Protein AF-A0A1I6QDU6-F1 (afdb_monomer_lite)

Secondary structure (DSSP, 8-state):
------------------TT--THHHHHHHHHHHHHHHHHHHHHHTT-HHHHHHHHHHHHHHHHHHHHHHHH----GGGHHHHHHHHHHHHHHHHHHHHTHHHHHHHHHSTT-HHHHHHHHHHHHHHHHHHHHHHHHHHHHHS--

Foldseek 3Di:
DDPPPQPPPPPPDDDDPPPQADCVLVSVLLVVVVVLLVVLLVCVVVVVLVVNLVSLVVLLVVLVVSLVVLVPRRHDPLCVQLSVLSNVLSVLVNCLSPPLVVVLSVVSVVPPDNPVSVVSSVVSSVSNSVSSVSSSVSNVVSHDD

Sequence (145 aa):
MIYLGGLIFATSCQTDKNERNDPTLLIAIISKNEQQISLLEETIKSAQHDSAQILLDKWQDTLHEDIKTIKALALNPLYQESKANIVETLKDYQQLVKNAYPTLLHTHANKKDKDLAQKQVNYTHQQMTQIFNDLANRIEASYPK

Structure (mmCIF, N/CA/C/O backbone):
data_AF-A0A1I6QDU6-F1
#
_entry.id   AF-A0A1I6QDU6-F1
#
loop_
_atom_site.group_PDB
_atom_site.id
_atom_site.type_symbol
_atom_site.label_atom_id
_atom_site.label_alt_id
_atom_site.label_comp_id
_atom_site.label_asym_id
_atom_site.label_entity_id
_atom_site.label_seq_id
_atom_site.pdbx_PDB_ins_code
_atom_site.Cartn_x
_atom_site.Cartn_y
_atom_site.Cartn_z
_atom_site.occupancy
_atom_site.B_iso_or_equiv
_atom_site.auth_seq_id
_atom_site.auth_comp_id
_atom_site.auth_asym_id
_atom_site.auth_atom_id
_atom_site.pdbx_PDB_model_num
ATOM 1 N N . MET A 1 1 ? -0.383 16.902 12.336 1.00 25.80 1 MET A N 1
ATOM 2 C CA . MET A 1 1 ? -0.151 16.844 10.881 1.00 25.80 1 MET A CA 1
ATOM 3 C C . MET A 1 1 ? 1.228 16.259 10.677 1.00 25.80 1 MET A C 1
ATOM 5 O O . MET A 1 1 ? 2.192 16.916 11.046 1.00 25.80 1 MET A O 1
ATOM 9 N N . ILE A 1 2 ? 1.326 15.017 10.211 1.00 27.44 2 ILE A N 1
ATOM 10 C CA . ILE A 1 2 ? 2.606 14.477 9.748 1.00 27.44 2 ILE A CA 1
ATOM 11 C C . ILE A 1 2 ? 2.655 14.828 8.266 1.00 27.44 2 ILE A C 1
ATOM 13 O O . ILE A 1 2 ? 1.761 14.448 7.516 1.00 27.44 2 ILE A O 1
ATOM 17 N N . TYR A 1 3 ? 3.635 15.645 7.884 1.00 28.41 3 TYR A N 1
ATOM 18 C CA . TYR A 1 3 ? 3.996 15.849 6.489 1.00 28.41 3 TYR A CA 1
ATOM 19 C C . TYR A 1 3 ? 4.483 14.487 5.984 1.00 28.41 3 TYR A C 1
ATOM 21 O O . TYR A 1 3 ? 5.598 14.079 6.302 1.00 28.41 3 TYR A O 1
ATOM 29 N N . LEU A 1 4 ? 3.629 13.761 5.260 1.00 38.56 4 LEU A N 1
ATOM 30 C CA . LEU A 1 4 ? 4.084 12.739 4.324 1.00 38.56 4 LEU A CA 1
ATOM 31 C C . LEU A 1 4 ? 4.909 13.515 3.302 1.00 38.56 4 LEU A C 1
ATOM 33 O O . LEU A 1 4 ? 4.356 14.187 2.433 1.00 38.56 4 LEU A O 1
ATOM 37 N N . GLY A 1 5 ? 6.219 13.589 3.546 1.00 36.62 5 GLY A N 1
ATOM 38 C CA . GLY A 1 5 ? 7.161 14.283 2.687 1.00 36.62 5 GLY A CA 1
ATOM 39 C C . GLY A 1 5 ? 7.041 13.660 1.313 1.00 36.62 5 GLY A C 1
ATOM 40 O O . GLY A 1 5 ? 7.513 12.546 1.112 1.00 36.62 5 GLY A O 1
ATOM 41 N N . GLY A 1 6 ? 6.327 14.346 0.418 1.00 39.25 6 GLY A N 1
ATOM 42 C CA . GLY A 1 6 ? 6.125 13.873 -0.938 1.00 39.25 6 GLY A CA 1
ATOM 43 C C . GLY A 1 6 ? 7.486 13.561 -1.532 1.00 39.25 6 GLY A C 1
ATOM 44 O O . GLY A 1 6 ? 8.410 14.367 -1.392 1.00 39.25 6 GLY A O 1
ATOM 45 N N . LEU A 1 7 ? 7.618 12.391 -2.156 1.00 43.72 7 LEU A N 1
ATOM 46 C CA . LEU A 1 7 ? 8.765 12.117 -3.008 1.00 43.72 7 LEU A CA 1
ATOM 47 C C . LEU A 1 7 ? 8.795 13.208 -4.086 1.00 43.72 7 LEU A C 1
ATOM 49 O O . LEU A 1 7 ? 8.078 13.144 -5.085 1.00 43.72 7 LEU A O 1
ATOM 53 N N . ILE A 1 8 ? 9.600 14.248 -3.871 1.00 39.84 8 ILE A N 1
ATOM 54 C CA . ILE A 1 8 ? 9.871 15.254 -4.888 1.00 39.84 8 ILE A CA 1
ATOM 55 C C . ILE A 1 8 ? 10.856 14.604 -5.853 1.00 39.84 8 ILE A C 1
ATOM 57 O O . ILE A 1 8 ? 12.070 14.749 -5.729 1.00 39.84 8 ILE A O 1
ATOM 61 N N . PHE A 1 9 ? 10.329 13.871 -6.832 1.00 41.34 9 PHE A N 1
ATOM 62 C CA . PHE A 1 9 ? 11.087 13.594 -8.040 1.00 41.34 9 PHE A CA 1
ATOM 63 C C . PHE A 1 9 ? 11.290 14.928 -8.746 1.00 41.34 9 PHE A C 1
ATOM 65 O O . PHE A 1 9 ? 10.333 15.542 -9.218 1.00 41.34 9 PHE A O 1
ATOM 72 N N . ALA A 1 10 ? 12.532 15.403 -8.792 1.00 32.66 10 ALA A N 1
ATOM 73 C CA . ALA A 1 10 ? 12.900 16.531 -9.628 1.00 32.66 10 ALA A CA 1
ATOM 74 C C . ALA A 1 10 ? 12.660 16.140 -11.095 1.00 32.66 10 ALA A C 1
ATOM 76 O O . ALA A 1 10 ? 13.521 15.557 -11.749 1.00 32.66 10 ALA A O 1
ATOM 77 N N . THR A 1 11 ? 11.465 16.417 -11.617 1.00 38.12 11 THR A N 1
ATOM 78 C CA . THR A 1 11 ? 11.176 16.279 -13.041 1.00 38.12 11 THR A CA 1
ATOM 79 C C . THR A 1 11 ? 11.904 17.407 -13.757 1.00 38.12 11 THR A C 1
ATOM 81 O O . THR A 1 11 ? 11.424 18.544 -13.793 1.00 38.12 11 THR A O 1
ATOM 84 N N . SER A 1 12 ? 13.081 17.120 -14.315 1.00 33.69 12 SER A N 1
ATOM 85 C CA . SER A 1 12 ? 13.625 17.975 -15.360 1.00 33.69 12 SER A CA 1
ATOM 86 C C . SER A 1 12 ? 12.659 17.905 -16.544 1.00 33.69 12 SER A C 1
ATOM 88 O O . SER A 1 12 ? 12.462 16.876 -17.186 1.00 33.69 12 SER A O 1
ATOM 90 N N . CYS A 1 13 ? 11.970 19.018 -16.774 1.00 36.84 13 CYS A N 1
ATOM 91 C CA . CYS A 1 13 ? 11.109 19.228 -17.926 1.00 36.84 13 CYS A CA 1
ATOM 92 C C . CYS A 1 13 ? 11.963 19.152 -19.199 1.00 36.84 13 CYS A C 1
ATOM 94 O O . CYS A 1 13 ? 12.585 20.141 -19.574 1.00 36.84 13 CYS A O 1
ATOM 96 N N . GLN A 1 14 ? 11.992 18.001 -19.866 1.00 37.16 14 GLN A N 1
ATOM 97 C CA . GLN A 1 14 ? 12.337 17.898 -21.282 1.00 37.16 14 GLN A CA 1
ATOM 98 C C . GLN A 1 14 ? 11.561 16.731 -21.891 1.00 37.16 14 GLN A C 1
ATOM 100 O O . GLN A 1 14 ? 11.911 15.560 -21.775 1.00 37.16 14 GLN A O 1
ATOM 105 N N . THR A 1 15 ? 10.431 17.089 -22.494 1.00 44.12 15 THR A N 1
ATOM 106 C CA . THR A 1 15 ? 9.537 16.200 -23.227 1.00 44.12 15 THR A CA 1
ATOM 107 C C . THR A 1 15 ? 10.182 15.835 -24.561 1.00 44.12 15 THR A C 1
ATOM 109 O O . THR A 1 15 ? 10.008 16.553 -25.544 1.00 44.12 15 THR A O 1
ATOM 112 N N . ASP A 1 16 ? 10.908 14.719 -24.607 1.00 38.72 16 ASP A N 1
ATOM 113 C CA . ASP A 1 16 ? 11.269 14.083 -25.874 1.00 38.72 16 ASP A CA 1
ATOM 114 C C . ASP A 1 16 ? 10.284 12.956 -26.197 1.00 38.72 16 ASP A C 1
ATOM 116 O O . ASP A 1 16 ? 10.049 12.038 -25.408 1.00 38.72 16 ASP A O 1
ATOM 120 N N . LYS A 1 17 ? 9.676 13.054 -27.382 1.00 40.09 17 LYS A N 1
ATOM 121 C CA . LYS A 1 17 ? 8.620 12.179 -27.912 1.00 40.09 17 LYS A CA 1
ATOM 122 C C . LYS A 1 17 ? 9.156 10.806 -28.346 1.00 40.09 17 LYS A C 1
ATOM 124 O O . LYS A 1 17 ? 9.027 10.422 -29.504 1.00 40.09 17 LYS A O 1
ATOM 129 N N . ASN A 1 18 ? 9.740 10.054 -27.416 1.00 41.06 18 ASN A N 1
ATOM 130 C CA . ASN A 1 18 ? 9.970 8.615 -27.559 1.00 41.06 18 ASN A CA 1
ATOM 131 C C . ASN A 1 18 ? 9.144 7.879 -26.492 1.00 41.06 18 ASN A C 1
ATOM 133 O O . ASN A 1 18 ? 9.607 7.607 -25.386 1.00 41.06 18 ASN A O 1
ATOM 137 N N . GLU A 1 19 ? 7.894 7.578 -26.851 1.00 43.84 19 GLU A N 1
ATOM 138 C CA . GLU A 1 19 ? 6.780 7.039 -26.045 1.00 43.84 19 GLU A CA 1
ATOM 139 C C . GLU A 1 19 ? 6.988 5.611 -25.465 1.00 43.84 19 GLU A C 1
ATOM 141 O O . GLU A 1 19 ? 6.060 4.808 -25.400 1.00 43.84 19 GLU A O 1
ATOM 146 N N . ARG A 1 20 ? 8.195 5.253 -25.006 1.00 41.06 20 ARG A N 1
ATOM 147 C CA . ARG A 1 20 ? 8.473 3.979 -24.297 1.00 41.06 20 ARG A CA 1
ATOM 148 C C . ARG A 1 20 ? 9.237 4.114 -22.973 1.00 41.06 20 ARG A C 1
ATOM 150 O O . ARG A 1 20 ? 9.525 3.098 -22.348 1.00 41.06 20 ARG A O 1
ATOM 157 N N . ASN A 1 21 ? 9.560 5.333 -22.536 1.00 51.03 21 ASN A N 1
ATOM 158 C CA . ASN A 1 21 ? 10.558 5.572 -21.484 1.00 51.03 21 ASN A CA 1
ATOM 159 C C . ASN A 1 21 ? 10.105 6.513 -20.352 1.00 51.03 21 ASN A C 1
ATOM 161 O O . ASN A 1 21 ? 10.959 7.003 -19.623 1.00 51.03 21 ASN A O 1
ATOM 165 N N . ASP A 1 22 ? 8.807 6.780 -20.191 1.00 56.59 22 ASP A N 1
ATOM 166 C CA . ASP A 1 22 ? 8.337 7.749 -19.194 1.00 56.59 22 ASP A CA 1
ATOM 167 C C . ASP A 1 22 ? 7.945 7.072 -17.855 1.00 56.59 22 ASP A C 1
ATOM 169 O O . ASP A 1 22 ? 6.935 6.358 -17.803 1.00 56.59 22 ASP A O 1
ATOM 173 N N . PRO A 1 23 ? 8.706 7.275 -16.756 1.00 65.12 23 PRO A N 1
ATOM 174 C CA . PRO A 1 23 ? 8.365 6.758 -15.431 1.00 65.12 23 PRO A CA 1
ATOM 175 C C . PRO A 1 23 ? 7.180 7.492 -14.775 1.00 65.12 23 PRO A C 1
ATOM 177 O O . PRO A 1 23 ? 6.819 7.155 -13.650 1.00 65.12 23 PRO A O 1
ATOM 180 N N . THR A 1 24 ? 6.530 8.452 -15.444 1.00 72.06 24 THR A N 1
ATOM 181 C CA . THR A 1 24 ? 5.373 9.198 -14.912 1.00 72.06 24 THR A CA 1
ATOM 182 C C . THR A 1 24 ? 4.262 8.289 -14.382 1.00 72.06 24 THR A C 1
ATOM 184 O O . THR A 1 24 ? 3.646 8.603 -13.365 1.00 72.06 24 THR A O 1
ATOM 187 N N . LEU A 1 25 ? 4.033 7.119 -14.991 1.00 73.31 25 LEU A N 1
ATOM 188 C CA . LEU A 1 25 ? 3.044 6.164 -14.478 1.00 73.31 25 LEU A CA 1
ATOM 189 C C . LEU A 1 25 ? 3.464 5.526 -13.143 1.00 73.31 25 LEU A C 1
ATOM 191 O O . LEU A 1 25 ? 2.612 5.284 -12.292 1.00 73.31 25 LEU A O 1
ATOM 195 N N . LEU A 1 26 ? 4.762 5.279 -12.938 1.00 72.69 26 LEU A N 1
ATOM 196 C CA . LEU A 1 26 ? 5.282 4.800 -11.655 1.00 72.69 26 LEU A CA 1
ATOM 197 C C . LEU A 1 26 ? 5.038 5.846 -10.559 1.00 72.69 26 LEU A C 1
ATOM 199 O O . LEU A 1 26 ? 4.522 5.508 -9.498 1.00 72.69 26 LEU A O 1
ATOM 203 N N . ILE A 1 27 ? 5.325 7.116 -10.858 1.00 74.25 27 ILE A N 1
ATOM 204 C CA . ILE A 1 27 ? 5.098 8.246 -9.945 1.00 74.25 27 ILE A CA 1
ATOM 205 C C . ILE A 1 27 ? 3.605 8.386 -9.626 1.00 74.25 27 ILE A C 1
ATOM 207 O O . ILE A 1 27 ? 3.225 8.455 -8.460 1.00 74.25 27 ILE A O 1
ATOM 211 N N . ALA A 1 28 ? 2.744 8.350 -10.646 1.00 78.75 28 ALA A N 1
ATOM 212 C CA . ALA A 1 28 ? 1.300 8.475 -10.472 1.00 78.75 28 ALA A CA 1
ATOM 213 C C . ALA A 1 28 ? 0.717 7.372 -9.573 1.00 78.75 28 ALA A C 1
ATOM 215 O O . ALA A 1 28 ? -0.147 7.650 -8.741 1.00 78.75 28 ALA A O 1
ATOM 216 N N . ILE A 1 29 ? 1.197 6.131 -9.709 1.00 78.94 29 ILE A N 1
ATOM 217 C CA . ILE A 1 29 ? 0.746 5.013 -8.873 1.00 78.94 29 ILE A CA 1
ATOM 218 C C . ILE A 1 29 ? 1.194 5.194 -7.419 1.00 78.94 29 ILE A C 1
ATOM 220 O O . ILE A 1 29 ? 0.395 4.955 -6.513 1.00 78.94 29 ILE A O 1
ATOM 224 N N . ILE A 1 30 ? 2.422 5.660 -7.175 1.00 75.88 30 ILE A N 1
ATOM 225 C CA . ILE A 1 30 ? 2.901 5.950 -5.814 1.00 75.88 30 ILE A CA 1
ATOM 226 C C . ILE A 1 30 ? 2.047 7.052 -5.178 1.00 75.88 30 ILE A C 1
ATOM 228 O O . ILE A 1 30 ? 1.453 6.825 -4.126 1.00 75.88 30 ILE A O 1
ATOM 232 N N . SER A 1 31 ? 1.886 8.196 -5.853 1.00 77.75 31 SER A N 1
ATOM 233 C CA . SER A 1 31 ? 1.101 9.324 -5.331 1.00 77.75 31 SER A CA 1
ATOM 234 C C . SER A 1 31 ? -0.363 8.957 -5.075 1.00 77.75 31 SER A C 1
ATOM 236 O O . SER A 1 31 ? -0.958 9.387 -4.089 1.00 77.75 31 SER A O 1
ATOM 238 N N . LYS A 1 32 ? -0.962 8.122 -5.930 1.00 83.56 32 LYS A N 1
ATOM 239 C CA . LYS A 1 32 ? -2.313 7.589 -5.711 1.00 83.56 32 LYS A CA 1
ATOM 240 C C . LYS A 1 32 ? -2.383 6.746 -4.434 1.00 83.56 32 LYS A C 1
ATOM 242 O O . LYS A 1 32 ? -3.338 6.885 -3.675 1.00 83.56 32 LYS A O 1
ATOM 247 N N . ASN A 1 33 ? -1.395 5.888 -4.181 1.00 79.75 33 ASN A N 1
ATOM 248 C CA . ASN A 1 33 ? -1.367 5.051 -2.980 1.00 79.75 33 ASN A CA 1
ATOM 249 C C . ASN A 1 33 ? -1.101 5.875 -1.703 1.00 79.75 33 ASN A C 1
ATOM 251 O O . ASN A 1 33 ? -1.743 5.623 -0.686 1.00 79.75 33 ASN A O 1
ATOM 255 N N . GLU A 1 34 ? -0.278 6.927 -1.764 1.00 76.88 34 GLU A N 1
ATOM 256 C CA . GLU A 1 34 ? -0.119 7.906 -0.670 1.00 76.88 34 GLU A CA 1
ATOM 257 C C . GLU A 1 34 ? -1.446 8.598 -0.297 1.00 76.88 34 GLU A C 1
ATOM 259 O O . GLU A 1 34 ? -1.770 8.779 0.883 1.00 76.88 34 GLU A O 1
ATOM 264 N N . GLN A 1 35 ? -2.250 8.962 -1.301 1.00 81.56 35 GLN A N 1
ATOM 265 C CA . GLN A 1 35 ? -3.568 9.562 -1.079 1.00 81.56 35 GLN A CA 1
ATOM 266 C C . GLN A 1 35 ? -4.540 8.580 -0.415 1.00 81.56 35 GLN A C 1
ATOM 268 O O . GLN A 1 35 ? -5.273 8.976 0.492 1.00 81.56 35 GLN A O 1
ATOM 273 N N . GLN A 1 36 ? -4.533 7.303 -0.821 1.00 81.62 36 GLN A N 1
ATOM 274 C CA . GLN A 1 36 ? -5.367 6.267 -0.194 1.00 81.62 36 GLN A CA 1
ATOM 275 C C . GLN A 1 36 ? -5.013 6.076 1.285 1.00 81.62 36 GLN A C 1
ATOM 277 O O . GLN A 1 36 ? -5.913 6.003 2.121 1.00 81.62 36 GLN A O 1
ATOM 282 N N . ILE A 1 37 ? -3.718 6.078 1.621 1.00 76.25 37 ILE A N 1
ATOM 283 C CA . ILE A 1 37 ? -3.239 6.018 3.010 1.00 76.25 37 ILE A CA 1
ATOM 284 C C . ILE A 1 37 ? -3.807 7.184 3.822 1.00 76.25 37 ILE A C 1
ATOM 286 O O . ILE A 1 37 ? -4.419 6.973 4.870 1.00 76.25 37 ILE A O 1
ATOM 290 N N . SER A 1 38 ? -3.665 8.405 3.304 1.00 76.19 38 SER A N 1
ATOM 291 C CA . SER A 1 38 ? -4.132 9.620 3.980 1.00 76.19 38 SER A CA 1
ATOM 292 C C . SER A 1 38 ? -5.647 9.598 4.218 1.00 76.19 38 SER A C 1
ATOM 294 O O . SER A 1 38 ? -6.113 9.863 5.326 1.00 76.19 38 SER A O 1
ATOM 296 N N . LEU A 1 39 ? -6.424 9.210 3.203 1.00 81.12 39 LEU A N 1
ATOM 297 C CA . LEU A 1 39 ? -7.883 9.134 3.294 1.00 81.12 39 LEU A CA 1
ATOM 298 C C . LEU A 1 39 ? -8.345 8.070 4.301 1.00 81.12 39 LEU A C 1
ATOM 300 O O . LEU A 1 39 ? -9.268 8.296 5.091 1.00 81.12 39 LEU A O 1
ATOM 304 N N . LEU A 1 40 ? -7.701 6.903 4.293 1.00 76.88 40 LEU A N 1
ATOM 305 C CA . LEU A 1 40 ? -8.007 5.821 5.220 1.00 76.88 40 LEU A CA 1
ATOM 306 C C . LEU A 1 40 ? -7.701 6.225 6.668 1.00 76.88 40 LEU A C 1
ATOM 308 O O . LEU A 1 40 ? -8.498 5.955 7.569 1.00 76.88 40 LEU A O 1
ATOM 312 N N . GLU A 1 41 ? -6.590 6.926 6.898 1.00 74.50 41 GLU A N 1
ATOM 313 C CA . GLU A 1 41 ? -6.255 7.478 8.209 1.00 74.50 41 GLU A CA 1
ATOM 314 C C . GLU A 1 41 ? -7.296 8.466 8.721 1.00 74.50 41 GLU A C 1
ATOM 316 O O . GLU A 1 41 ? -7.704 8.380 9.881 1.00 74.50 41 GLU A O 1
ATOM 321 N N . GLU A 1 42 ? -7.713 9.416 7.884 1.00 78.44 42 GLU A N 1
ATOM 322 C CA . GLU A 1 42 ? -8.740 10.392 8.248 1.00 78.44 42 GLU A CA 1
ATOM 323 C C . GLU A 1 42 ? -10.063 9.701 8.588 1.00 78.44 42 GLU A C 1
ATOM 325 O O . GLU A 1 42 ? -10.707 10.035 9.587 1.00 78.44 42 GLU A O 1
ATOM 330 N N . THR A 1 43 ? -10.431 8.680 7.813 1.00 76.00 43 THR A N 1
ATOM 331 C CA . THR A 1 43 ? -11.680 7.933 7.997 1.00 76.00 43 THR A CA 1
ATOM 332 C C . THR A 1 43 ? -11.677 7.139 9.308 1.00 76.00 43 THR A C 1
ATOM 334 O O . THR A 1 43 ? -12.658 7.165 10.058 1.00 76.00 43 THR A O 1
ATOM 337 N N . ILE A 1 44 ? -10.552 6.493 9.640 1.00 71.62 44 ILE A N 1
ATOM 338 C CA . ILE A 1 44 ? -10.369 5.766 10.905 1.00 71.62 44 ILE A CA 1
ATOM 339 C C . ILE A 1 44 ? -10.369 6.726 12.096 1.00 71.62 44 ILE A C 1
ATOM 341 O O . ILE A 1 44 ? -11.073 6.475 13.076 1.00 71.62 44 ILE A O 1
ATOM 345 N N . LYS A 1 45 ? -9.638 7.848 12.010 1.00 71.38 45 LYS A N 1
ATOM 346 C CA . LYS A 1 45 ? -9.629 8.900 13.048 1.00 71.38 45 LYS A CA 1
ATOM 347 C C . LYS A 1 45 ? -11.029 9.473 13.285 1.00 71.38 45 LYS A C 1
ATOM 349 O O . LYS A 1 45 ? -11.382 9.774 14.421 1.00 71.38 45 LYS A O 1
ATOM 354 N N . SER A 1 46 ? -11.839 9.565 12.233 1.00 74.94 46 SER A N 1
ATOM 355 C CA . SER A 1 46 ? -13.226 10.042 12.297 1.00 74.94 46 SER A CA 1
ATOM 356 C C . SER A 1 46 ? -14.228 8.985 12.786 1.00 74.94 46 SER A C 1
ATOM 358 O O . SER A 1 46 ? -15.427 9.254 12.799 1.00 74.94 46 SER A O 1
ATOM 360 N N . ALA A 1 47 ? -13.764 7.791 13.179 1.00 69.19 47 ALA A N 1
ATOM 361 C CA . ALA A 1 47 ? -14.587 6.665 13.632 1.00 69.19 47 ALA A CA 1
ATOM 362 C C . ALA A 1 47 ? -15.678 6.220 12.632 1.00 69.19 47 ALA A C 1
ATOM 364 O O . ALA A 1 47 ? -16.704 5.660 13.022 1.00 69.19 47 ALA A O 1
ATOM 365 N N . GLN A 1 48 ? -15.463 6.442 11.331 1.00 75.81 48 GLN A N 1
ATOM 366 C CA . GLN A 1 48 ? -16.384 6.023 10.272 1.00 75.81 48 GLN A CA 1
ATOM 367 C C . GLN A 1 48 ? -16.036 4.607 9.798 1.00 75.81 48 GLN A C 1
ATOM 369 O O . GLN A 1 48 ? -15.500 4.413 8.710 1.00 75.81 48 GLN A O 1
ATOM 374 N N . HIS A 1 49 ? -16.290 3.607 10.642 1.00 71.88 49 HIS A N 1
ATOM 375 C CA . HIS A 1 49 ? -15.794 2.242 10.425 1.00 71.88 49 HIS A CA 1
ATOM 376 C C . HIS A 1 49 ? -16.313 1.586 9.137 1.00 71.88 49 HIS A C 1
ATOM 378 O O . HIS A 1 49 ? -15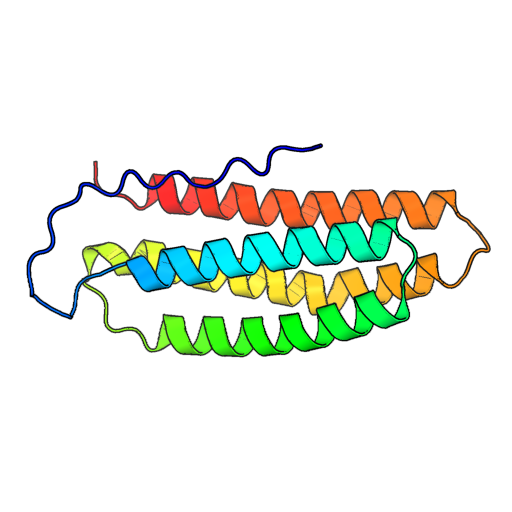.520 0.994 8.410 1.00 71.88 49 HIS A O 1
ATOM 384 N N . ASP A 1 50 ? -17.595 1.758 8.807 1.00 76.12 50 ASP A N 1
ATOM 385 C CA . ASP A 1 50 ? -18.173 1.216 7.569 1.00 76.12 50 ASP A CA 1
ATOM 386 C C . ASP A 1 50 ? -17.551 1.874 6.328 1.00 76.12 50 ASP A C 1
ATOM 388 O O . ASP A 1 50 ? -17.188 1.198 5.366 1.00 76.12 50 ASP A O 1
ATOM 392 N N . SER A 1 51 ? -17.340 3.194 6.376 1.00 81.94 51 SER A N 1
ATOM 393 C CA . SER A 1 51 ? -16.637 3.929 5.320 1.00 81.94 51 SER A CA 1
ATOM 394 C C . SER A 1 51 ? -15.191 3.452 5.174 1.00 81.94 51 SER A C 1
ATOM 396 O O . SER A 1 51 ? -14.712 3.281 4.056 1.00 81.94 51 SER A O 1
ATOM 398 N N . ALA A 1 52 ? -14.498 3.199 6.288 1.00 78.06 52 ALA A N 1
ATOM 399 C CA . ALA A 1 52 ? -13.126 2.703 6.275 1.00 78.06 52 ALA A CA 1
ATOM 400 C C . ALA A 1 52 ? -13.036 1.292 5.676 1.00 78.06 52 ALA A C 1
ATOM 402 O O . ALA A 1 52 ? -12.117 1.030 4.906 1.00 78.06 52 ALA A O 1
ATOM 403 N N . GLN A 1 53 ? -14.001 0.411 5.965 1.00 79.19 53 GLN A N 1
ATOM 404 C CA . GLN A 1 53 ? -14.060 -0.920 5.356 1.00 79.19 53 GLN A CA 1
ATOM 405 C C . GLN A 1 53 ? -14.258 -0.833 3.838 1.00 79.19 53 GLN A C 1
ATOM 407 O O . GLN A 1 53 ? -13.517 -1.457 3.086 1.00 79.19 53 GLN A O 1
ATOM 412 N N . ILE A 1 54 ? -15.185 0.013 3.373 1.00 85.56 54 ILE A N 1
ATOM 413 C CA . ILE A 1 54 ? -15.414 0.228 1.935 1.00 85.56 54 ILE A CA 1
ATOM 414 C C . ILE A 1 54 ? -14.152 0.766 1.244 1.00 85.56 54 ILE A C 1
ATOM 416 O O . ILE A 1 54 ? -13.857 0.390 0.108 1.00 85.56 54 ILE A O 1
ATOM 420 N N . LEU A 1 55 ? -13.413 1.664 1.901 1.00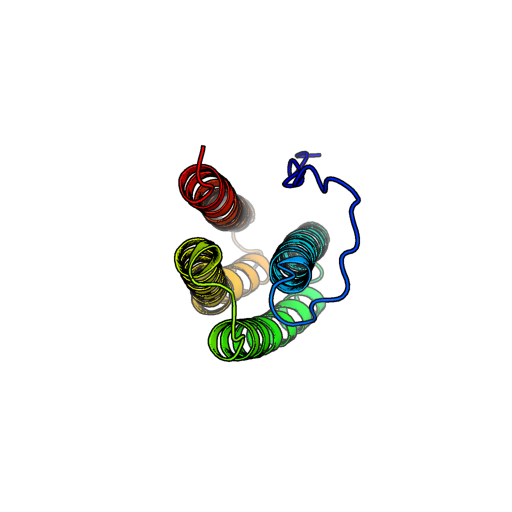 84.75 55 LEU A N 1
ATOM 421 C CA . LEU A 1 55 ? -12.156 2.192 1.373 1.00 84.75 55 LEU A CA 1
ATOM 422 C C . LEU A 1 55 ? -11.067 1.120 1.303 1.00 84.75 55 LEU A C 1
ATOM 424 O O . LEU A 1 55 ? -10.367 1.055 0.298 1.00 84.75 55 LEU A O 1
ATOM 428 N N . LEU A 1 56 ? -10.950 0.264 2.321 1.00 83.88 56 LEU A N 1
ATOM 429 C CA . LEU A 1 56 ? -9.999 -0.849 2.323 1.00 83.88 56 LEU A CA 1
ATOM 430 C C . LEU A 1 56 ? -10.263 -1.831 1.191 1.00 83.88 56 LEU A C 1
ATOM 432 O O . LEU A 1 56 ? -9.328 -2.180 0.477 1.00 83.88 56 LEU A O 1
ATOM 436 N N . ASP A 1 57 ? -11.519 -2.233 1.002 1.00 85.50 57 ASP A N 1
ATOM 437 C CA . ASP A 1 57 ? -11.888 -3.190 -0.042 1.00 85.50 57 ASP A CA 1
ATOM 438 C C . ASP A 1 57 ? -11.545 -2.620 -1.430 1.00 85.50 57 ASP A C 1
ATOM 440 O O . ASP A 1 57 ? -10.850 -3.255 -2.226 1.00 85.50 57 ASP A O 1
ATOM 444 N N . LYS A 1 58 ? -11.917 -1.356 -1.681 1.00 87.56 58 LYS A N 1
ATOM 445 C CA . LYS A 1 58 ? -11.569 -0.648 -2.925 1.00 87.56 58 LYS A CA 1
ATOM 446 C C . LYS A 1 58 ? -10.065 -0.493 -3.115 1.00 87.56 58 LYS A C 1
ATOM 448 O O . LYS A 1 58 ? -9.566 -0.592 -4.239 1.00 87.56 58 LYS A O 1
ATOM 453 N N . TRP A 1 59 ? -9.337 -0.206 -2.040 1.00 87.88 59 TRP A N 1
ATOM 454 C CA . TRP A 1 59 ? -7.893 -0.047 -2.108 1.00 87.88 59 TRP A CA 1
ATOM 455 C C . TRP A 1 59 ? -7.200 -1.387 -2.367 1.00 87.88 59 TRP A C 1
ATOM 457 O O . TRP A 1 59 ? -6.268 -1.441 -3.162 1.00 87.88 59 TRP A O 1
ATOM 467 N N . GLN A 1 60 ? -7.694 -2.488 -1.801 1.00 87.62 60 GLN A N 1
ATOM 468 C CA . GLN A 1 60 ? -7.180 -3.828 -2.073 1.00 87.62 60 GLN A CA 1
ATOM 469 C C . GLN A 1 60 ? -7.335 -4.222 -3.549 1.00 87.62 60 GLN A C 1
ATOM 471 O O . GLN A 1 60 ? -6.397 -4.767 -4.140 1.00 87.62 60 GLN A O 1
ATOM 476 N N . ASP A 1 61 ? -8.485 -3.926 -4.155 1.00 88.75 61 ASP A N 1
ATOM 477 C CA . ASP A 1 61 ? -8.710 -4.146 -5.589 1.00 88.75 61 ASP A CA 1
ATOM 478 C C . ASP A 1 61 ? -7.772 -3.275 -6.431 1.00 88.75 61 ASP A C 1
ATOM 480 O O . ASP A 1 61 ? -7.097 -3.757 -7.345 1.00 88.75 61 ASP A O 1
ATOM 484 N N . THR A 1 62 ? -7.638 -2.007 -6.043 1.00 88.75 62 THR A N 1
ATOM 485 C CA . THR A 1 62 ? -6.727 -1.054 -6.678 1.00 88.75 62 THR A CA 1
ATOM 486 C C . THR A 1 62 ? -5.269 -1.522 -6.631 1.00 88.75 62 THR A C 1
ATOM 488 O O . THR A 1 62 ? -4.575 -1.455 -7.641 1.00 88.75 62 THR A O 1
ATOM 491 N N . LEU A 1 63 ? -4.799 -2.039 -5.493 1.00 89.69 63 LEU A N 1
ATOM 492 C CA . LEU A 1 63 ? -3.435 -2.553 -5.334 1.00 89.69 63 LEU A CA 1
ATOM 493 C C . LEU A 1 63 ? -3.167 -3.730 -6.277 1.00 89.69 63 LEU A C 1
ATOM 495 O O . LEU A 1 63 ? -2.110 -3.793 -6.907 1.00 89.69 63 LEU A O 1
ATOM 499 N N . HIS A 1 64 ? -4.128 -4.647 -6.424 1.00 90.00 64 HIS A N 1
ATOM 500 C CA . HIS A 1 64 ? -4.014 -5.741 -7.387 1.00 90.00 64 HIS A CA 1
ATOM 501 C C . HIS A 1 64 ? -3.873 -5.235 -8.829 1.00 90.00 64 HIS A C 1
ATOM 503 O O . HIS A 1 64 ? -3.023 -5.734 -9.579 1.00 90.00 64 HIS A O 1
ATOM 509 N N . GLU A 1 65 ? -4.690 -4.259 -9.223 1.00 90.56 65 GLU A N 1
ATOM 510 C CA . GLU A 1 65 ? -4.658 -3.671 -10.563 1.00 90.56 65 GLU A CA 1
ATOM 511 C C . GLU A 1 65 ? -3.373 -2.877 -10.821 1.00 90.56 65 GLU A C 1
ATOM 513 O O . GLU A 1 65 ? -2.748 -3.054 -11.871 1.00 90.56 65 GLU A O 1
ATOM 518 N N . ASP A 1 66 ? -2.933 -2.067 -9.859 1.00 87.69 66 ASP A N 1
ATOM 519 C CA . ASP A 1 66 ? -1.708 -1.270 -9.941 1.00 87.69 66 ASP A CA 1
ATOM 520 C C . ASP A 1 66 ? -0.476 -2.194 -10.074 1.00 87.69 66 ASP A C 1
ATOM 522 O O . ASP A 1 66 ? 0.357 -2.001 -10.966 1.00 87.69 66 ASP A O 1
ATOM 526 N N . ILE A 1 67 ? -0.395 -3.278 -9.284 1.00 90.81 67 ILE A N 1
ATOM 527 C CA . ILE A 1 67 ? 0.672 -4.294 -9.396 1.00 90.81 67 ILE A CA 1
ATOM 528 C C . ILE A 1 67 ? 0.674 -4.940 -10.784 1.00 90.81 67 ILE A C 1
ATOM 530 O O . ILE A 1 67 ? 1.737 -5.117 -11.390 1.00 90.81 67 ILE A O 1
ATOM 534 N N . LYS A 1 68 ? -0.500 -5.341 -11.288 1.00 90.56 68 LYS A N 1
ATOM 535 C CA . LYS A 1 68 ? -0.629 -5.964 -12.613 1.00 90.56 68 LYS A CA 1
ATOM 536 C C . LYS A 1 68 ? -0.182 -4.999 -13.708 1.00 90.56 68 LYS A C 1
ATOM 538 O O . LYS A 1 68 ? 0.583 -5.397 -14.587 1.00 90.56 68 LYS A O 1
ATOM 543 N N . THR A 1 69 ? -0.626 -3.749 -13.619 1.00 88.12 69 THR A N 1
ATOM 544 C CA . THR A 1 69 ? -0.288 -2.676 -14.553 1.00 88.12 69 THR A CA 1
ATOM 545 C C . THR A 1 69 ? 1.217 -2.469 -14.585 1.00 88.12 69 THR A C 1
ATOM 547 O O . THR A 1 69 ? 1.820 -2.624 -15.643 1.00 88.12 69 THR A O 1
ATOM 550 N N . ILE A 1 70 ? 1.855 -2.250 -13.430 1.00 85.94 70 ILE A N 1
ATOM 551 C CA . ILE A 1 70 ? 3.302 -2.018 -13.359 1.00 85.94 70 ILE A CA 1
ATOM 552 C C . ILE A 1 70 ? 4.085 -3.208 -13.901 1.00 85.94 70 ILE A C 1
ATOM 554 O O . ILE A 1 70 ? 5.006 -3.026 -14.697 1.00 85.94 70 ILE A O 1
ATOM 558 N N . LYS A 1 71 ? 3.712 -4.441 -13.536 1.00 87.50 71 LYS A N 1
ATOM 559 C CA . LYS A 1 71 ? 4.367 -5.647 -14.065 1.00 87.50 71 LYS A CA 1
ATOM 560 C C . LYS A 1 71 ? 4.310 -5.717 -15.591 1.00 87.50 71 LYS A C 1
ATOM 562 O O . LYS A 1 71 ? 5.314 -6.098 -16.194 1.00 87.50 71 LYS A O 1
ATOM 567 N N . ALA A 1 72 ? 3.195 -5.313 -16.197 1.00 87.81 72 ALA A N 1
ATOM 568 C CA . ALA A 1 72 ? 3.013 -5.293 -17.646 1.00 87.81 72 ALA A CA 1
ATOM 569 C C . ALA A 1 72 ? 3.741 -4.133 -18.352 1.00 87.81 72 ALA A C 1
ATOM 571 O O . ALA A 1 72 ? 3.914 -4.191 -19.568 1.00 87.81 72 ALA A O 1
ATOM 572 N N . LEU A 1 73 ? 4.202 -3.106 -17.624 1.00 84.25 73 LEU A N 1
ATOM 573 C CA . LEU A 1 73 ? 4.912 -1.981 -18.235 1.00 84.25 73 LEU A CA 1
ATOM 574 C C . LEU A 1 73 ? 6.243 -2.420 -18.836 1.00 84.25 73 LEU A C 1
ATOM 576 O O . LEU A 1 73 ? 7.137 -2.907 -18.136 1.00 84.25 73 LEU A O 1
ATOM 580 N N . ALA A 1 74 ? 6.384 -2.192 -20.137 1.00 82.69 74 ALA A N 1
ATOM 581 C CA . ALA A 1 74 ? 7.661 -2.241 -20.821 1.00 82.69 74 ALA A CA 1
ATOM 582 C C . ALA A 1 74 ? 8.392 -0.920 -20.558 1.00 82.69 74 ALA A C 1
ATOM 584 O O . ALA A 1 74 ? 8.037 0.107 -21.127 1.00 82.69 74 ALA A O 1
ATOM 585 N N . LEU A 1 75 ? 9.384 -0.959 -19.669 1.00 75.75 75 LEU A N 1
ATOM 586 C CA . LEU A 1 75 ? 10.230 0.184 -19.335 1.00 75.75 75 LEU A CA 1
ATOM 587 C C . LEU A 1 75 ? 11.648 -0.035 -19.850 1.00 75.75 75 LEU A C 1
ATOM 589 O O . LEU A 1 75 ? 12.104 -1.176 -19.984 1.00 75.75 75 LEU A O 1
ATOM 593 N N . ASN A 1 76 ? 12.362 1.070 -20.060 1.00 78.56 76 ASN A N 1
ATOM 594 C CA . ASN A 1 76 ? 13.807 1.063 -20.245 1.00 78.56 76 ASN A CA 1
ATOM 595 C C . ASN A 1 76 ? 14.490 0.191 -19.163 1.00 78.56 76 ASN A C 1
ATOM 597 O O . ASN A 1 76 ? 14.085 0.271 -17.998 1.00 78.56 76 ASN A O 1
ATOM 601 N N . PRO A 1 77 ? 15.517 -0.614 -19.503 1.00 81.75 77 PRO A N 1
ATOM 602 C CA . PRO A 1 77 ? 16.305 -1.372 -18.529 1.00 81.75 77 PRO A CA 1
ATOM 603 C C . PRO A 1 77 ? 16.761 -0.563 -17.306 1.00 81.75 77 PRO A C 1
ATOM 605 O O . PRO A 1 77 ? 16.776 -1.103 -16.204 1.00 81.75 77 PRO A O 1
ATOM 608 N N . LEU A 1 78 ? 17.044 0.732 -17.484 1.00 77.38 78 LEU A N 1
ATOM 609 C CA . LEU A 1 78 ? 17.446 1.649 -16.412 1.00 77.38 78 LEU A CA 1
ATOM 610 C C . LEU A 1 78 ? 16.401 1.805 -15.291 1.00 77.38 78 LEU A C 1
ATOM 612 O O . LEU A 1 78 ? 16.768 2.161 -14.181 1.00 77.38 78 LEU A O 1
ATOM 616 N N . TYR A 1 79 ? 15.120 1.521 -15.551 1.00 76.56 79 TYR A N 1
ATOM 617 C CA . TYR A 1 79 ? 14.033 1.657 -14.570 1.00 76.56 79 TYR A CA 1
ATOM 618 C C . TYR A 1 79 ? 13.504 0.313 -14.049 1.00 76.56 79 TYR A C 1
ATOM 620 O O . TYR A 1 79 ? 12.493 0.276 -13.344 1.00 76.56 79 TYR A O 1
ATOM 628 N N . GLN A 1 80 ? 14.134 -0.813 -14.404 1.00 83.12 80 GLN A N 1
ATOM 629 C CA . GLN A 1 80 ? 13.648 -2.140 -14.000 1.00 83.12 80 GLN A CA 1
ATOM 630 C C . GLN A 1 80 ? 13.762 -2.365 -12.490 1.00 83.12 80 GLN A C 1
ATOM 632 O O . GLN A 1 80 ? 12.879 -2.988 -11.901 1.00 83.12 80 GLN A O 1
ATOM 637 N N . GLU A 1 81 ? 14.800 -1.818 -11.857 1.00 83.50 81 GLU A N 1
ATOM 638 C CA . GLU A 1 81 ? 14.973 -1.890 -10.406 1.00 83.50 81 GLU A CA 1
ATOM 639 C C . GLU A 1 81 ? 13.915 -1.057 -9.676 1.00 83.50 81 GLU A C 1
ATOM 641 O O . GLU A 1 81 ? 13.199 -1.587 -8.827 1.00 83.50 81 GLU A O 1
ATOM 646 N N . SER A 1 82 ? 13.709 0.203 -10.075 1.00 80.44 82 SER A N 1
ATOM 647 C CA . SER A 1 82 ? 12.648 1.044 -9.506 1.00 80.44 82 SER A CA 1
ATOM 648 C C . SER A 1 82 ? 11.266 0.406 -9.690 1.00 80.44 82 SER A C 1
ATOM 650 O O . SER A 1 82 ? 10.463 0.376 -8.761 1.00 80.44 82 SER A O 1
ATOM 652 N N . LYS A 1 83 ? 11.001 -0.197 -10.857 1.00 84.69 83 LYS A N 1
ATOM 653 C CA . LYS A 1 83 ? 9.783 -0.979 -11.112 1.00 84.69 83 LYS A CA 1
ATOM 654 C C . LYS A 1 83 ? 9.631 -2.149 -10.136 1.00 84.69 83 LYS A C 1
ATOM 656 O O . LYS A 1 83 ? 8.533 -2.364 -9.623 1.00 84.69 83 LYS A O 1
ATOM 661 N N . ALA A 1 84 ? 10.692 -2.920 -9.901 1.00 87.81 84 ALA A N 1
ATOM 662 C CA . ALA A 1 84 ? 10.664 -4.045 -8.969 1.00 87.81 84 ALA A CA 1
ATOM 663 C C . ALA A 1 84 ? 10.394 -3.577 -7.531 1.00 87.81 84 ALA A C 1
ATOM 665 O O . ALA A 1 84 ? 9.515 -4.137 -6.876 1.00 87.81 84 ALA A O 1
ATOM 666 N N . ASN A 1 85 ? 11.067 -2.507 -7.100 1.00 85.25 85 ASN A N 1
ATOM 667 C CA . ASN A 1 85 ? 10.899 -1.908 -5.777 1.00 85.25 85 ASN A CA 1
ATOM 668 C C . ASN A 1 85 ? 9.462 -1.422 -5.552 1.00 85.25 85 ASN A C 1
ATOM 670 O O . ASN A 1 85 ? 8.859 -1.749 -4.535 1.00 85.25 85 ASN A O 1
ATOM 674 N N . ILE A 1 86 ? 8.861 -0.738 -6.530 1.00 84.62 86 ILE A N 1
ATOM 675 C CA . ILE A 1 86 ? 7.460 -0.297 -6.432 1.00 84.62 86 ILE A CA 1
ATOM 676 C C . ILE A 1 86 ? 6.515 -1.499 -6.349 1.00 84.62 86 ILE A C 1
ATOM 678 O O . ILE A 1 86 ? 5.597 -1.508 -5.534 1.00 84.62 86 ILE A O 1
ATOM 682 N N . VAL A 1 87 ? 6.732 -2.544 -7.156 1.00 90.25 87 VAL A N 1
ATOM 683 C CA . VAL A 1 87 ? 5.914 -3.767 -7.086 1.00 90.25 87 VAL A CA 1
ATOM 684 C C . VAL A 1 87 ? 6.020 -4.442 -5.718 1.00 90.25 87 VAL A C 1
ATOM 686 O O . VAL A 1 87 ? 5.029 -5.004 -5.255 1.00 90.25 87 VAL A O 1
ATOM 689 N N . GLU A 1 88 ? 7.193 -4.435 -5.090 1.00 90.25 88 GLU A N 1
ATOM 690 C CA . GLU A 1 88 ? 7.380 -4.960 -3.736 1.00 90.25 88 GLU A CA 1
ATOM 691 C C . GLU A 1 88 ? 6.600 -4.130 -2.714 1.00 90.25 88 GLU A C 1
ATOM 693 O O . GLU A 1 88 ? 5.758 -4.683 -2.013 1.00 90.25 88 GLU A O 1
ATOM 698 N N . THR A 1 89 ? 6.740 -2.806 -2.737 1.00 85.50 89 THR A N 1
ATOM 699 C CA . THR A 1 89 ? 6.000 -1.911 -1.836 1.00 85.50 89 THR A CA 1
ATOM 700 C C . THR A 1 89 ? 4.487 -2.055 -1.973 1.00 85.50 89 THR A C 1
ATOM 702 O O . THR A 1 89 ? 3.778 -2.129 -0.971 1.00 85.50 89 THR A O 1
ATOM 705 N N . LEU A 1 90 ? 3.961 -2.160 -3.198 1.00 88.12 90 LEU A N 1
ATOM 706 C CA . LEU A 1 90 ? 2.526 -2.378 -3.393 1.00 88.12 90 LEU A CA 1
ATOM 707 C C . LEU A 1 90 ? 2.060 -3.722 -2.813 1.00 88.12 90 LEU A C 1
ATOM 709 O O . LEU A 1 90 ? 0.938 -3.815 -2.318 1.00 88.12 90 LEU A O 1
ATOM 713 N N . LYS A 1 91 ? 2.903 -4.765 -2.832 1.00 90.56 91 LYS A N 1
ATOM 714 C CA . LYS A 1 91 ? 2.587 -6.036 -2.160 1.00 90.56 91 LYS A CA 1
ATOM 715 C C . LYS A 1 91 ? 2.615 -5.893 -0.643 1.00 90.56 91 LYS A C 1
ATOM 717 O O . LYS A 1 91 ? 1.777 -6.505 0.016 1.00 90.56 91 LYS A O 1
ATOM 722 N N . ASP A 1 92 ? 3.530 -5.104 -0.095 1.00 88.06 92 ASP A N 1
ATOM 723 C CA . ASP A 1 92 ? 3.592 -4.857 1.347 1.00 88.06 92 ASP A CA 1
ATOM 724 C C . ASP A 1 92 ? 2.344 -4.095 1.818 1.00 88.06 92 ASP A C 1
ATOM 726 O O . ASP A 1 92 ? 1.696 -4.502 2.787 1.00 88.06 92 ASP A O 1
ATOM 730 N N . TYR A 1 93 ? 1.909 -3.077 1.062 1.00 84.19 93 TYR A N 1
ATOM 731 C CA . TYR A 1 93 ? 0.609 -2.433 1.281 1.00 84.19 93 TYR A CA 1
ATOM 732 C C . TYR A 1 93 ? -0.537 -3.435 1.205 1.00 84.19 93 TYR A C 1
ATOM 734 O O . TYR A 1 93 ? -1.397 -3.461 2.085 1.00 84.19 93 TYR A O 1
ATOM 742 N N . GLN A 1 94 ? -0.526 -4.314 0.204 1.00 87.94 94 GLN A N 1
ATOM 743 C CA . GLN A 1 94 ? -1.554 -5.334 0.051 1.00 87.94 94 GLN A CA 1
ATOM 744 C C . GLN A 1 94 ? -1.620 -6.278 1.262 1.00 87.94 94 GLN A C 1
ATOM 746 O O . GLN A 1 94 ? -2.713 -6.647 1.696 1.00 87.94 94 GLN A O 1
ATOM 751 N N . GLN A 1 95 ? -0.476 -6.655 1.838 1.00 87.75 95 GLN A N 1
ATOM 752 C CA . GLN A 1 95 ? -0.432 -7.468 3.054 1.00 87.75 95 GLN A CA 1
ATOM 753 C C . GLN A 1 95 ? -0.978 -6.715 4.270 1.00 87.75 95 GLN A C 1
ATOM 755 O O . GLN A 1 95 ? -1.758 -7.293 5.030 1.00 87.75 95 GLN A O 1
ATOM 760 N N . LEU A 1 96 ? -0.626 -5.438 4.451 1.00 82.69 96 LEU A N 1
ATOM 761 C CA . LEU A 1 96 ? -1.170 -4.628 5.545 1.00 82.69 96 LEU A CA 1
ATOM 762 C C . LEU A 1 96 ? -2.686 -4.458 5.440 1.00 82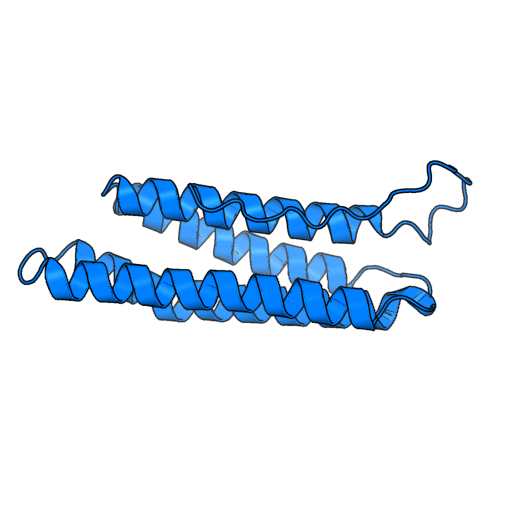.69 96 LEU A C 1
ATOM 764 O O . LEU A 1 96 ? -3.395 -4.676 6.425 1.00 82.69 96 LEU A O 1
ATOM 768 N N . VAL A 1 97 ? -3.180 -4.101 4.253 1.00 82.19 97 VAL A N 1
ATOM 769 C CA . VAL A 1 97 ? -4.612 -3.915 3.978 1.00 82.19 97 VAL A CA 1
ATOM 770 C C . VAL A 1 97 ? -5.384 -5.208 4.226 1.00 82.19 97 VAL A C 1
ATOM 772 O O . VAL A 1 97 ? -6.452 -5.169 4.823 1.00 82.19 97 VAL A O 1
ATOM 775 N N . LYS A 1 98 ? -4.822 -6.362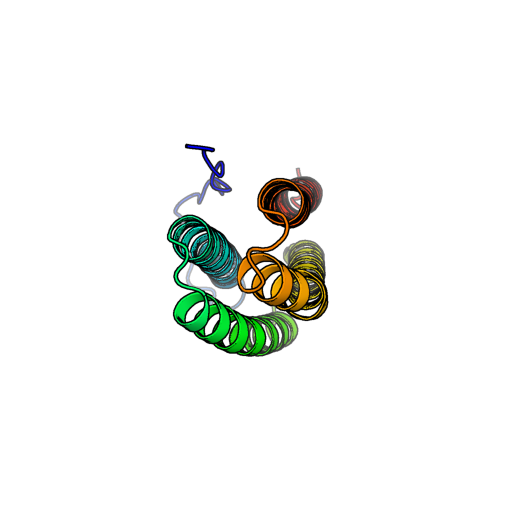 3.852 1.00 84.69 98 LYS A N 1
ATOM 776 C CA . LYS A 1 98 ? -5.479 -7.661 4.030 1.00 84.69 98 LYS A CA 1
ATOM 777 C C . LYS A 1 98 ? -5.440 -8.184 5.470 1.00 84.69 98 LYS A C 1
ATOM 779 O O . LYS A 1 98 ? -6.390 -8.828 5.904 1.00 84.69 98 LYS A O 1
ATOM 784 N N . ASN A 1 99 ? -4.345 -7.960 6.197 1.00 83.00 99 ASN A N 1
ATOM 785 C CA . ASN A 1 99 ? -4.090 -8.657 7.464 1.00 83.00 99 ASN A CA 1
ATOM 786 C C . ASN A 1 99 ? -4.270 -7.760 8.700 1.00 83.00 99 ASN A C 1
ATOM 788 O O . ASN A 1 99 ? -4.814 -8.201 9.715 1.00 83.00 99 ASN A O 1
ATOM 792 N N . ALA A 1 100 ? -3.807 -6.509 8.642 1.00 76.31 100 ALA A N 1
ATOM 793 C CA . ALA A 1 100 ? -3.747 -5.629 9.810 1.00 76.31 100 ALA A CA 1
ATOM 794 C C . ALA A 1 100 ? -5.009 -4.767 9.956 1.00 76.31 100 ALA A C 1
ATOM 796 O O . ALA A 1 100 ? -5.586 -4.683 11.042 1.00 76.31 100 ALA A O 1
ATOM 797 N N . TYR A 1 101 ? -5.481 -4.167 8.862 1.00 73.38 101 TYR A N 1
ATOM 798 C CA . TYR A 1 101 ? -6.614 -3.239 8.897 1.00 73.38 101 TYR A CA 1
ATOM 799 C C . TYR A 1 101 ? -7.983 -3.861 9.236 1.00 73.38 101 TYR A C 1
ATOM 801 O O . TYR A 1 101 ? -8.736 -3.227 9.975 1.00 73.38 101 TYR A O 1
ATOM 809 N N . PRO A 1 102 ? -8.332 -5.086 8.803 1.00 74.88 102 PRO A N 1
ATOM 810 C CA . PRO A 1 102 ? -9.593 -5.705 9.212 1.00 74.88 102 PRO A CA 1
ATOM 811 C C . PRO A 1 102 ? -9.634 -5.954 10.724 1.00 74.88 102 PRO A C 1
ATOM 813 O O . PRO A 1 102 ? -10.629 -5.663 11.387 1.00 74.88 102 PRO A O 1
ATOM 816 N N . THR A 1 103 ? -8.508 -6.404 11.291 1.00 74.06 103 THR A N 1
ATOM 817 C CA . THR A 1 103 ? -8.334 -6.565 12.742 1.00 74.06 103 THR A CA 1
ATOM 818 C C . THR A 1 103 ? -8.499 -5.228 13.459 1.00 74.06 103 THR A C 1
ATOM 820 O O . THR A 1 103 ? -9.204 -5.145 14.463 1.00 74.06 103 THR A O 1
ATOM 823 N N . LEU A 1 104 ? -7.904 -4.166 12.912 1.00 71.62 104 LEU A N 1
ATOM 824 C CA . LEU A 1 104 ? -8.025 -2.811 13.431 1.00 71.62 104 LEU A CA 1
ATOM 825 C C . LEU A 1 104 ? -9.483 -2.346 13.515 1.00 71.62 104 LEU A C 1
ATOM 827 O O . LEU A 1 104 ? -9.921 -1.890 14.571 1.00 71.62 104 LEU A O 1
ATOM 831 N N . LEU A 1 105 ? -10.233 -2.467 12.416 1.00 70.31 105 LEU A N 1
ATOM 832 C CA . LEU A 1 105 ? -11.631 -2.044 12.355 1.00 70.31 105 LEU A CA 1
ATOM 833 C C . LEU A 1 105 ? -12.506 -2.850 13.318 1.00 70.31 105 LEU A C 1
ATOM 835 O O . LEU A 1 105 ? -13.326 -2.265 14.027 1.00 70.31 105 LEU A O 1
ATOM 839 N N . HIS A 1 106 ? -12.272 -4.161 13.422 1.00 71.50 106 HIS A N 1
ATOM 840 C CA . HIS A 1 106 ? -12.955 -5.023 14.387 1.00 71.50 106 HIS A CA 1
ATOM 841 C C . HIS A 1 106 ? -12.679 -4.629 15.847 1.00 71.50 106 HIS A C 1
ATOM 843 O O . HIS A 1 106 ? -13.620 -4.559 16.646 1.00 71.50 106 HIS A O 1
ATOM 849 N N . THR A 1 107 ? -11.421 -4.359 16.218 1.00 68.75 107 THR A N 1
ATOM 850 C CA . THR A 1 107 ? -11.075 -3.926 17.584 1.00 68.75 107 THR A CA 1
ATOM 851 C C . THR A 1 107 ? -11.676 -2.556 17.893 1.00 68.75 107 THR A C 1
ATOM 853 O O . THR A 1 107 ? -12.233 -2.358 18.971 1.00 68.75 107 THR A O 1
ATOM 856 N N . HIS A 1 108 ? -11.614 -1.612 16.951 1.00 64.38 108 HIS A N 1
ATOM 857 C CA . HIS A 1 108 ? -12.127 -0.257 17.163 1.00 64.38 108 HIS A CA 1
ATOM 858 C C . HIS A 1 108 ? -13.659 -0.197 17.272 1.00 64.38 108 HIS A C 1
ATOM 860 O O . HIS A 1 108 ? -14.186 0.595 18.058 1.00 64.38 108 HIS A O 1
ATOM 866 N N . ALA A 1 109 ? -14.372 -1.049 16.526 1.00 65.12 109 ALA A N 1
ATOM 867 C CA . ALA A 1 109 ? -15.824 -1.183 16.617 1.00 65.12 109 ALA A CA 1
ATOM 868 C C . ALA A 1 109 ? -16.265 -1.764 17.976 1.00 65.12 109 ALA A C 1
ATOM 870 O O . ALA A 1 109 ? -17.264 -1.329 18.558 1.00 65.12 109 ALA A O 1
ATOM 871 N N . ASN A 1 110 ? -15.486 -2.697 18.535 1.00 65.94 110 ASN A N 1
ATOM 872 C CA . ASN A 1 110 ? -15.717 -3.281 19.855 1.00 65.94 110 ASN A CA 1
ATOM 873 C C . ASN A 1 110 ? -15.109 -2.407 20.967 1.00 65.94 110 ASN A C 1
ATOM 875 O O . ASN A 1 110 ? -14.067 -2.715 21.535 1.00 65.94 110 ASN A O 1
ATOM 879 N N . LYS A 1 111 ? -15.816 -1.325 21.319 1.00 59.62 111 LYS A N 1
ATOM 880 C CA . LYS A 1 111 ? -15.461 -0.257 22.288 1.00 59.62 111 LYS A CA 1
ATOM 881 C C . LYS A 1 111 ? -15.105 -0.676 23.738 1.00 59.62 111 LYS A C 1
ATOM 883 O O . LYS A 1 111 ? -15.139 0.177 24.624 1.00 59.62 111 LYS A O 1
ATOM 888 N N . LYS A 1 112 ? -14.796 -1.944 24.032 1.00 62.84 112 LYS A N 1
ATOM 889 C CA . LYS A 1 112 ? -14.482 -2.415 25.395 1.00 62.84 112 LYS A CA 1
ATOM 890 C C . LYS A 1 112 ? -13.109 -1.968 25.905 1.00 62.84 112 LYS A C 1
ATOM 892 O O . LYS A 1 112 ? -12.947 -1.897 27.116 1.00 62.84 112 LYS A O 1
ATOM 897 N N . ASP A 1 113 ? -12.174 -1.612 25.022 1.00 66.88 113 ASP A N 1
ATOM 898 C CA . ASP A 1 113 ? -10.865 -1.083 25.422 1.00 66.88 113 ASP A CA 1
ATOM 899 C C . ASP A 1 113 ? -10.333 -0.065 24.397 1.00 66.88 113 ASP A C 1
ATOM 901 O O . ASP A 1 113 ? -9.711 -0.408 23.388 1.00 66.88 113 ASP A O 1
ATOM 905 N N . LYS A 1 114 ? -10.648 1.216 24.631 1.00 67.56 114 LYS A N 1
ATOM 906 C CA . LYS A 1 114 ? -10.272 2.325 23.737 1.00 67.56 114 LYS A CA 1
ATOM 907 C C . LYS A 1 114 ? -8.754 2.494 23.623 1.00 67.56 114 LYS A C 1
ATOM 909 O O . LYS A 1 114 ? -8.280 2.905 22.567 1.00 67.56 114 LYS A O 1
ATOM 914 N N . ASP A 1 115 ? -8.006 2.152 24.669 1.00 72.44 115 ASP A N 1
ATOM 915 C CA . ASP A 1 115 ? -6.548 2.282 24.698 1.00 72.44 115 ASP A CA 1
ATOM 916 C C . ASP A 1 115 ? -5.877 1.208 23.840 1.00 72.44 115 ASP A C 1
ATOM 918 O O . ASP A 1 115 ? -4.943 1.502 23.088 1.00 72.44 115 ASP A O 1
ATOM 922 N N . LEU A 1 116 ? -6.368 -0.033 23.905 1.00 73.44 116 LEU A N 1
ATOM 923 C CA . LEU A 1 116 ? -5.889 -1.114 23.042 1.00 73.44 116 LEU A CA 1
ATOM 924 C C . LEU A 1 116 ? -6.188 -0.828 21.565 1.00 73.44 116 LEU A C 1
ATOM 926 O O . LEU A 1 116 ? -5.303 -0.981 20.719 1.00 73.44 116 LEU A O 1
ATOM 930 N N . ALA A 1 117 ? -7.406 -0.361 21.271 1.00 68.06 117 ALA A N 1
ATOM 931 C CA . ALA A 1 117 ? -7.806 0.036 19.926 1.00 68.06 117 ALA A CA 1
ATOM 932 C C . ALA A 1 117 ? -6.891 1.148 19.383 1.00 68.06 117 ALA A C 1
ATOM 934 O O . ALA A 1 117 ? -6.321 1.011 18.300 1.00 68.06 117 ALA A O 1
ATOM 935 N N . GLN A 1 118 ? -6.646 2.191 20.181 1.00 70.56 118 GLN A N 1
ATOM 936 C CA . GLN A 1 118 ? -5.782 3.302 19.787 1.00 70.56 118 GLN A CA 1
ATOM 937 C C . GLN A 1 118 ? -4.322 2.873 19.576 1.00 70.56 118 GLN A C 1
ATOM 939 O O . GLN A 1 118 ? -3.677 3.321 18.626 1.00 70.56 118 GLN A O 1
ATOM 944 N N . LYS A 1 119 ? -3.784 1.983 20.421 1.00 75.75 119 LYS A N 1
ATOM 945 C CA . LYS A 1 119 ? -2.430 1.430 20.238 1.00 75.75 119 LYS A CA 1
ATOM 946 C C . LYS A 1 119 ? -2.304 0.652 18.930 1.00 75.75 119 LYS A C 1
ATOM 948 O O . LYS A 1 119 ? -1.302 0.809 18.236 1.00 75.75 119 LYS A O 1
ATOM 953 N N . GLN A 1 120 ? -3.312 -0.140 18.566 1.00 73.50 120 GLN A N 1
ATOM 954 C CA . GLN A 1 120 ? -3.323 -0.865 17.292 1.00 73.50 120 GLN 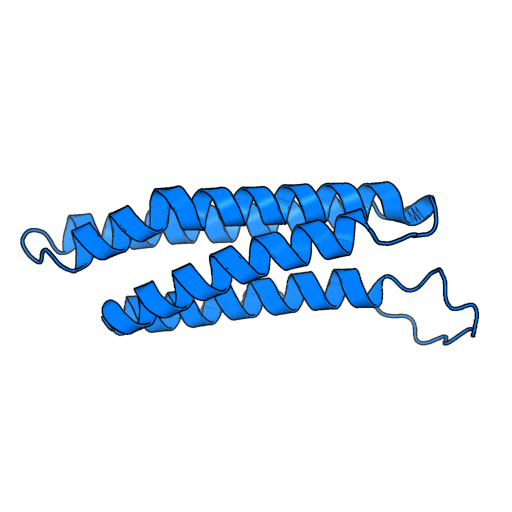A CA 1
ATOM 955 C C . GLN A 1 120 ? -3.422 0.073 16.083 1.00 73.50 120 GLN A C 1
ATOM 957 O O . GLN A 1 120 ? -2.763 -0.192 15.075 1.00 73.50 120 GLN A O 1
ATOM 962 N N . VAL A 1 121 ? -4.155 1.193 16.188 1.00 70.50 121 VAL A N 1
ATOM 963 C CA . VAL A 1 121 ? -4.172 2.242 15.141 1.00 70.50 121 VAL A CA 1
ATOM 964 C C . VAL A 1 121 ? -2.793 2.819 14.954 1.00 70.50 121 VAL A C 1
ATOM 966 O O . VAL A 1 121 ? -2.284 2.834 13.836 1.00 70.50 121 VAL A O 1
ATOM 969 N N . ASN A 1 122 ? -2.163 3.229 16.050 1.00 74.00 122 ASN A N 1
ATOM 970 C CA . ASN A 1 122 ? -0.839 3.825 16.000 1.00 74.00 122 ASN A CA 1
ATOM 971 C C . ASN A 1 122 ? 0.188 2.841 15.418 1.00 74.00 122 ASN A C 1
ATOM 973 O O . ASN A 1 122 ? 0.989 3.230 14.574 1.00 74.00 122 ASN A O 1
ATOM 977 N N . TYR A 1 123 ? 0.128 1.565 15.806 1.00 78.44 123 TYR A N 1
ATOM 978 C CA . TYR A 1 123 ? 1.032 0.532 15.298 1.00 78.44 123 TYR A CA 1
ATOM 979 C C . TYR A 1 123 ? 0.829 0.236 13.804 1.00 78.44 123 TYR A C 1
ATOM 981 O O . TYR A 1 123 ? 1.794 0.142 13.048 1.00 78.44 123 TYR A O 1
ATOM 989 N N . THR A 1 124 ? -0.421 0.117 13.353 1.00 72.31 124 THR A N 1
ATOM 990 C CA . THR A 1 124 ? -0.732 -0.121 11.932 1.00 72.31 124 THR A CA 1
ATOM 991 C C . THR A 1 124 ? -0.315 1.078 11.075 1.00 72.31 124 THR A C 1
ATOM 993 O O . THR A 1 124 ? 0.270 0.910 10.008 1.00 72.31 124 THR A O 1
ATOM 996 N N . HIS A 1 125 ? -0.522 2.295 11.584 1.00 72.25 125 HIS A N 1
ATOM 997 C CA . HIS A 1 125 ? -0.070 3.533 10.951 1.00 72.25 125 HIS A CA 1
ATOM 998 C C . HIS A 1 125 ? 1.464 3.636 10.867 1.00 72.25 125 HIS A C 1
ATOM 1000 O O . HIS A 1 125 ? 2.004 4.054 9.841 1.0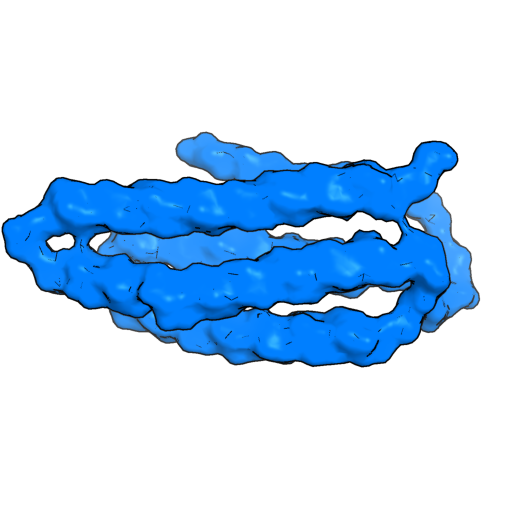0 72.25 125 HIS A O 1
ATOM 1006 N N . GLN A 1 126 ? 2.184 3.204 11.908 1.00 78.31 126 GLN A N 1
ATOM 1007 C CA . GLN A 1 126 ? 3.648 3.148 11.889 1.00 78.31 126 GLN A CA 1
ATOM 1008 C C . GLN A 1 126 ? 4.169 2.185 10.820 1.00 78.31 126 GLN A C 1
ATOM 1010 O O . GLN A 1 126 ? 5.088 2.543 10.090 1.00 78.31 126 GLN A O 1
ATOM 1015 N N . GLN A 1 127 ? 3.564 1.003 10.679 1.00 81.31 127 GLN A N 1
ATOM 1016 C CA . GLN A 1 127 ? 3.945 0.060 9.623 1.00 81.31 127 GLN A CA 1
ATOM 1017 C C . GLN A 1 127 ? 3.709 0.639 8.224 1.00 81.31 127 GLN A C 1
ATOM 1019 O O . GLN A 1 127 ? 4.561 0.501 7.354 1.00 81.31 127 GLN A O 1
ATOM 1024 N N . MET A 1 128 ? 2.588 1.337 8.020 1.00 73.62 128 MET A N 1
ATOM 1025 C CA . MET A 1 128 ? 2.280 1.988 6.745 1.00 73.62 128 MET A CA 1
ATOM 1026 C C . MET A 1 128 ? 3.317 3.056 6.377 1.00 73.62 128 MET A C 1
ATOM 1028 O O . MET A 1 128 ? 3.838 3.076 5.262 1.00 73.62 128 MET A O 1
ATOM 1032 N N . THR A 1 129 ? 3.651 3.911 7.346 1.00 74.50 129 THR A N 1
ATOM 1033 C CA . THR A 1 129 ? 4.693 4.934 7.197 1.00 74.50 129 THR A CA 1
ATOM 1034 C C . THR A 1 129 ? 6.054 4.301 6.917 1.00 74.50 129 THR A C 1
ATOM 1036 O O . THR A 1 129 ? 6.806 4.799 6.083 1.00 74.50 129 THR A O 1
ATOM 1039 N N . GLN A 1 130 ? 6.372 3.185 7.577 1.00 80.31 130 GLN A N 1
ATOM 1040 C CA . GLN A 1 130 ? 7.634 2.488 7.360 1.00 80.31 130 GLN A CA 1
ATOM 1041 C C . GLN A 1 130 ? 7.742 1.946 5.932 1.00 80.31 130 GLN A C 1
ATOM 1043 O O . GLN A 1 130 ? 8.754 2.186 5.287 1.00 80.31 130 GLN A O 1
ATOM 1048 N N . ILE A 1 131 ? 6.691 1.307 5.407 1.00 79.94 131 ILE A N 1
ATOM 1049 C CA . ILE A 1 131 ? 6.669 0.810 4.020 1.00 79.94 131 ILE A CA 1
ATOM 1050 C C . ILE A 1 131 ? 6.897 1.951 3.024 1.00 79.94 131 ILE A C 1
ATOM 1052 O O . ILE A 1 131 ? 7.624 1.789 2.044 1.00 79.94 131 ILE A O 1
ATOM 1056 N N . PHE A 1 132 ? 6.302 3.117 3.283 1.00 71.94 132 PHE A N 1
ATOM 1057 C CA . PHE A 1 132 ? 6.517 4.296 2.452 1.00 71.94 132 PHE A CA 1
ATOM 1058 C C . PHE A 1 132 ? 7.973 4.783 2.489 1.00 71.94 132 PHE A C 1
ATOM 1060 O O . PHE A 1 132 ? 8.587 5.000 1.446 1.00 71.94 132 PHE A O 1
ATOM 1067 N N . ASN A 1 133 ? 8.549 4.908 3.685 1.00 76.88 133 ASN A N 1
ATOM 1068 C CA . ASN A 1 133 ? 9.945 5.316 3.847 1.00 76.88 133 ASN A CA 1
ATOM 1069 C C . ASN A 1 133 ? 10.908 4.304 3.210 1.00 76.88 133 ASN A C 1
ATOM 1071 O O . ASN A 1 133 ? 11.899 4.691 2.594 1.00 76.88 133 ASN A O 1
ATOM 1075 N N . ASP A 1 134 ? 10.606 3.011 3.314 1.00 81.19 134 ASP A N 1
ATOM 1076 C CA . ASP A 1 134 ? 11.391 1.953 2.686 1.00 81.19 134 ASP A CA 1
ATOM 1077 C C . ASP A 1 134 ? 11.332 2.057 1.158 1.00 81.19 134 ASP A C 1
ATOM 1079 O O . ASP A 1 134 ? 12.362 1.888 0.505 1.00 81.19 134 ASP A O 1
ATOM 1083 N N . LEU A 1 135 ? 10.174 2.399 0.575 1.00 76.75 135 LEU A N 1
ATOM 1084 C CA . LEU A 1 135 ? 10.074 2.698 -0.855 1.00 76.75 135 LEU A CA 1
ATOM 1085 C C . LEU A 1 135 ? 10.941 3.898 -1.236 1.00 76.75 135 LEU A C 1
ATOM 1087 O O . LEU A 1 135 ? 11.689 3.804 -2.207 1.00 76.75 135 LEU A O 1
ATOM 1091 N N . ALA A 1 136 ? 10.854 5.002 -0.489 1.00 70.38 136 ALA A N 1
ATOM 1092 C CA . ALA A 1 136 ? 11.642 6.203 -0.758 1.00 70.38 136 ALA A CA 1
ATOM 1093 C C . ALA A 1 136 ? 13.142 5.872 -0.802 1.00 70.38 136 ALA A C 1
ATOM 1095 O O . ALA A 1 136 ? 13.808 6.137 -1.801 1.00 70.38 136 ALA A O 1
ATOM 1096 N N . ASN A 1 137 ? 13.631 5.161 0.218 1.00 75.12 137 ASN A N 1
ATOM 1097 C CA . ASN A 1 137 ? 15.023 4.722 0.313 1.00 75.12 137 ASN A CA 1
ATOM 1098 C C . ASN A 1 137 ? 15.424 3.783 -0.839 1.00 75.12 137 ASN A C 1
ATOM 1100 O O . ASN A 1 137 ? 16.503 3.919 -1.416 1.00 75.12 137 ASN A O 1
ATOM 1104 N N . ARG A 1 138 ? 14.560 2.822 -1.194 1.00 73.56 138 ARG A N 1
ATOM 1105 C CA . ARG A 1 138 ? 14.801 1.874 -2.295 1.00 73.56 138 ARG A CA 1
ATOM 1106 C C . ARG A 1 138 ? 14.818 2.565 -3.653 1.00 73.56 138 ARG A C 1
ATOM 1108 O O . ARG A 1 138 ? 15.611 2.193 -4.515 1.00 73.56 138 ARG A O 1
ATOM 1115 N N . ILE A 1 139 ? 13.952 3.556 -3.863 1.00 69.12 139 ILE A N 1
ATOM 1116 C CA . ILE A 1 139 ? 13.948 4.323 -5.102 1.00 69.12 139 ILE A CA 1
ATOM 1117 C C . ILE A 1 139 ? 15.202 5.194 -5.181 1.00 69.12 139 ILE A C 1
ATOM 1119 O O . ILE A 1 139 ? 15.893 5.115 -6.194 1.00 69.12 139 ILE A O 1
ATOM 1123 N N . GLU A 1 140 ? 15.537 5.954 -4.135 1.00 69.19 140 GLU A N 1
ATOM 1124 C CA . GLU A 1 140 ? 16.757 6.774 -4.089 1.00 69.19 140 GLU A CA 1
ATOM 1125 C C . GLU A 1 140 ? 18.020 5.954 -4.386 1.00 69.19 140 GLU A C 1
ATOM 1127 O O . GLU A 1 140 ? 18.885 6.402 -5.137 1.00 69.19 140 GLU A O 1
ATOM 1132 N N . ALA A 1 141 ? 18.103 4.728 -3.862 1.00 70.38 141 ALA A N 1
ATOM 1133 C CA . ALA A 1 141 ? 19.211 3.815 -4.135 1.00 70.38 141 ALA A CA 1
ATOM 1134 C C . ALA A 1 141 ? 19.248 3.294 -5.586 1.00 70.38 141 ALA A C 1
ATOM 1136 O O . ALA A 1 141 ? 20.324 2.960 -6.078 1.00 70.38 141 ALA A O 1
ATOM 1137 N N . SER A 1 142 ? 18.097 3.233 -6.264 1.00 64.56 142 SER A N 1
ATOM 1138 C CA . SER A 1 142 ? 17.958 2.690 -7.625 1.00 64.56 142 SER A CA 1
ATOM 1139 C C . SER A 1 142 ? 18.227 3.701 -8.748 1.00 64.56 142 SER A C 1
ATOM 1141 O O . SER A 1 142 ? 18.321 3.307 -9.910 1.00 64.56 142 SER A O 1
ATOM 1143 N N . TYR A 1 143 ? 18.347 5.001 -8.440 1.00 55.50 143 TYR A N 1
ATOM 1144 C CA . TYR A 1 143 ? 18.705 5.998 -9.451 1.00 55.50 143 TYR A CA 1
ATOM 1145 C C . TYR A 1 143 ? 20.214 5.947 -9.742 1.00 55.50 143 TYR A C 1
ATOM 1147 O O . TYR A 1 143 ? 21.018 6.079 -8.814 1.00 55.50 143 TYR A O 1
ATOM 1155 N N . PRO A 1 144 ? 20.632 5.795 -11.014 1.00 50.16 144 PRO A N 1
ATOM 1156 C CA . PRO A 1 144 ? 22.041 5.904 -11.367 1.00 50.16 144 PRO A CA 1
ATOM 1157 C C . PRO A 1 144 ? 22.534 7.324 -11.052 1.00 50.16 144 PRO A C 1
ATOM 1159 O O . PRO A 1 144 ? 21.917 8.303 -11.474 1.00 50.16 144 PRO A O 1
ATOM 1162 N N . LYS A 1 145 ? 23.621 7.414 -10.277 1.00 48.19 145 LYS A N 1
ATOM 1163 C CA . LYS A 1 145 ? 24.348 8.665 -10.008 1.00 48.19 145 LYS A CA 1
ATOM 1164 C C . LYS A 1 145 ? 25.105 9.153 -11.236 1.00 48.19 145 LYS A C 1
ATOM 1166 O O . LYS A 1 145 ? 25.623 8.290 -11.980 1.00 48.19 145 LYS A O 1
#

Radius of gyration: 17.11 Å; chains: 1; bounding box: 42×28×53 Å

Organism: NCBI:txid683125

pLDDT: mean 71.82, std 16.14, range [25.8, 90.81]